Protein AF-A0A2U3RMS3-F1 (afdb_monomer)

Foldseek 3Di:
DVVLVVVLVVLLVVVLAAEADDDDPVCVVQDPDDSVVVVVVLSVVSNVCSVPDPDRYDYDDDDDDDPVPD

Radius of gyration: 13.35 Å; Cα contacts (8 Å, |Δi|>4): 48; chains: 1; bounding box: 31×24×34 Å

Organism: Orientia tsutsugamushi (NCBI:txid784)

Structure (mmCIF, N/CA/C/O backbone):
data_AF-A0A2U3RMS3-F1
#
_entry.id   AF-A0A2U3RMS3-F1
#
loop_
_atom_site.group_PDB
_atom_site.id
_atom_site.type_symbol
_atom_site.label_atom_id
_atom_site.label_alt_id
_atom_site.label_comp_id
_atom_site.label_asym_id
_atom_site.label_entity_id
_atom_site.label_seq_id
_atom_site.pdbx_PDB_ins_code
_atom_site.Cartn_x
_atom_site.Cartn_y
_atom_site.Cartn_z
_atom_site.occupancy
_atom_site.B_iso_or_equiv
_atom_site.auth_seq_id
_atom_site.auth_comp_id
_atom_site.auth_asym_id
_atom_site.auth_atom_id
_atom_site.pdbx_PDB_model_num
ATOM 1 N N . MET A 1 1 ? 10.365 3.880 -1.964 1.00 61.59 1 MET A N 1
ATOM 2 C CA . MET A 1 1 ? 9.178 3.043 -1.675 1.00 61.59 1 MET A CA 1
ATOM 3 C C . MET A 1 1 ? 8.936 2.772 -0.192 1.00 61.59 1 MET A C 1
ATOM 5 O O . MET A 1 1 ? 7.787 2.851 0.216 1.00 61.59 1 MET A O 1
ATOM 9 N N . LYS A 1 2 ? 9.961 2.442 0.612 1.00 67.31 2 LYS A N 1
ATOM 10 C CA . LYS A 1 2 ? 9.772 2.096 2.034 1.00 67.31 2 LYS A CA 1
ATOM 11 C C . LYS A 1 2 ? 9.044 3.198 2.813 1.00 67.31 2 LYS A C 1
ATOM 13 O O . LYS A 1 2 ? 8.071 2.892 3.485 1.00 67.31 2 LYS A O 1
ATOM 18 N N . ASP A 1 3 ? 9.425 4.459 2.607 1.00 75.50 3 ASP A N 1
ATOM 19 C CA . ASP A 1 3 ? 8.766 5.611 3.244 1.00 75.50 3 ASP A CA 1
ATOM 20 C C . ASP A 1 3 ? 7.306 5.765 2.807 1.00 75.50 3 ASP A C 1
ATOM 22 O O . ASP A 1 3 ? 6.427 5.959 3.636 1.00 75.50 3 ASP A O 1
ATOM 26 N N . THR A 1 4 ? 7.018 5.586 1.515 1.00 76.94 4 THR A N 1
ATOM 27 C CA . THR A 1 4 ? 5.650 5.660 0.984 1.00 76.94 4 THR A CA 1
ATOM 28 C C . THR A 1 4 ? 4.756 4.554 1.538 1.00 76.94 4 THR A C 1
ATOM 30 O O . THR A 1 4 ? 3.612 4.813 1.896 1.00 76.94 4 THR A O 1
ATOM 33 N N . ILE A 1 5 ? 5.273 3.326 1.650 1.00 78.06 5 ILE A N 1
ATOM 34 C CA . ILE A 1 5 ? 4.549 2.209 2.272 1.00 78.06 5 ILE A CA 1
ATOM 35 C C . ILE A 1 5 ? 4.325 2.486 3.761 1.00 78.06 5 ILE A C 1
ATOM 37 O O . ILE A 1 5 ? 3.231 2.226 4.252 1.00 78.06 5 ILE A O 1
ATOM 41 N N . SER A 1 6 ? 5.317 3.033 4.470 1.00 83.38 6 SER A N 1
ATOM 42 C CA . SER A 1 6 ? 5.167 3.422 5.877 1.00 83.38 6 SER A CA 1
ATOM 43 C C . SER A 1 6 ? 4.060 4.462 6.058 1.00 83.38 6 SER A C 1
ATOM 45 O O . SER A 1 6 ? 3.179 4.254 6.884 1.00 83.38 6 SER A O 1
ATOM 47 N N . SER A 1 7 ? 4.027 5.515 5.233 1.00 86.19 7 SER A N 1
ATOM 48 C CA . SER A 1 7 ? 2.950 6.513 5.278 1.00 86.19 7 SER A CA 1
ATOM 49 C C . SER A 1 7 ? 1.576 5.915 4.957 1.00 86.19 7 SER A C 1
ATOM 51 O O . SER A 1 7 ? 0.582 6.284 5.571 1.00 86.19 7 SER A O 1
ATOM 53 N N . LEU A 1 8 ? 1.489 4.971 4.012 1.00 84.50 8 LEU A N 1
ATOM 54 C CA . LEU A 1 8 ? 0.226 4.290 3.698 1.00 84.50 8 LEU A CA 1
ATOM 55 C C . LEU A 1 8 ? -0.239 3.365 4.830 1.00 84.50 8 LEU A C 1
ATOM 57 O O . LEU A 1 8 ? -1.442 3.253 5.053 1.00 84.50 8 LEU A O 1
ATOM 61 N N . LYS A 1 9 ? 0.689 2.723 5.549 1.00 84.31 9 LYS A N 1
ATOM 62 C CA . LYS A 1 9 ? 0.370 1.930 6.743 1.00 84.31 9 LYS A CA 1
ATOM 63 C C . LYS A 1 9 ? -0.169 2.805 7.864 1.00 84.31 9 LYS A C 1
ATOM 65 O O . LYS A 1 9 ? -1.221 2.486 8.397 1.00 84.31 9 LYS A O 1
ATOM 70 N N . GLU A 1 10 ? 0.479 3.933 8.139 1.00 87.25 10 GLU A N 1
ATOM 71 C CA . GLU A 1 10 ? 0.014 4.906 9.133 1.00 87.25 10 GLU A CA 1
ATOM 72 C C . GLU A 1 10 ? -1.408 5.403 8.812 1.00 87.25 10 GLU A C 1
ATOM 74 O O . GLU A 1 10 ? -2.283 5.405 9.673 1.00 87.25 10 GLU A O 1
ATOM 79 N N . MET A 1 11 ? -1.685 5.720 7.539 1.00 85.88 11 MET A N 1
ATOM 80 C CA . MET A 1 11 ? -3.034 6.097 7.092 1.00 85.88 11 MET A CA 1
ATOM 81 C C . MET A 1 11 ? -4.083 4.988 7.272 1.00 85.88 11 MET A C 1
ATOM 83 O O . MET A 1 11 ? -5.267 5.290 7.421 1.00 85.88 11 MET A O 1
ATOM 87 N N . ALA A 1 12 ? -3.686 3.719 7.160 1.00 84.38 12 ALA A N 1
ATOM 88 C CA . ALA A 1 12 ? -4.581 2.584 7.354 1.00 84.38 12 ALA A CA 1
ATOM 89 C C . ALA A 1 12 ? -4.834 2.329 8.849 1.00 84.38 12 ALA A C 1
ATOM 91 O O . ALA A 1 12 ? -5.979 2.110 9.236 1.00 84.38 12 ALA A O 1
ATOM 92 N N . GLU A 1 13 ? -3.794 2.435 9.680 1.00 85.69 13 GLU A N 1
ATOM 93 C CA . GLU A 1 13 ? -3.869 2.298 11.139 1.00 85.69 13 GLU A CA 1
ATOM 94 C C . GLU A 1 13 ? -4.772 3.360 11.776 1.00 85.69 13 GLU A C 1
ATOM 96 O O . GLU A 1 13 ? -5.639 3.002 12.570 1.00 85.69 13 GLU A O 1
ATOM 101 N N . ASP A 1 14 ? -4.656 4.631 11.365 1.00 86.38 14 ASP A N 1
ATOM 102 C CA . ASP A 1 14 ? -5.537 5.736 11.804 1.00 86.38 14 ASP A CA 1
ATOM 103 C C . ASP A 1 14 ? -7.029 5.428 11.588 1.00 86.38 14 ASP A C 1
ATOM 105 O O . ASP A 1 14 ? -7.900 5.902 12.316 1.00 86.38 14 ASP A O 1
ATOM 109 N N . ARG A 1 15 ? -7.326 4.590 10.593 1.00 83.75 15 ARG A N 1
ATOM 110 C CA . ARG A 1 15 ? -8.683 4.222 10.184 1.00 83.75 15 ARG A CA 1
ATOM 111 C C . ARG A 1 15 ? -9.103 2.827 10.630 1.00 83.75 15 ARG A C 1
ATOM 113 O O . ARG A 1 15 ? -10.147 2.358 10.185 1.00 83.75 15 ARG A O 1
ATOM 120 N N . GLU A 1 16 ? -8.295 2.160 11.453 1.00 84.12 16 GLU A N 1
ATOM 121 C CA . GLU A 1 16 ? -8.505 0.769 11.877 1.00 84.12 16 GLU A CA 1
ATOM 122 C C . GLU A 1 16 ? -8.659 -0.204 10.686 1.00 84.12 16 GLU A C 1
ATOM 124 O O . GLU A 1 16 ? -9.368 -1.211 10.748 1.00 84.12 16 GLU A O 1
ATOM 129 N N . ILE A 1 17 ? -7.982 0.096 9.572 1.00 85.44 17 ILE A N 1
ATOM 130 C CA . ILE A 1 17 ? -7.957 -0.727 8.363 1.00 85.44 17 ILE A CA 1
ATOM 131 C C . ILE A 1 17 ? -6.717 -1.620 8.399 1.00 85.44 17 ILE A C 1
ATOM 133 O O . ILE A 1 17 ? -5.581 -1.150 8.411 1.00 85.44 17 ILE A O 1
ATOM 137 N N . SER A 1 18 ? -6.926 -2.931 8.321 1.00 82.69 18 SER A N 1
ATOM 138 C CA . SER A 1 18 ? -5.853 -3.890 8.084 1.00 82.69 18 SER A CA 1
ATOM 139 C C . SER A 1 18 ? -5.359 -3.776 6.639 1.00 82.69 18 SER A C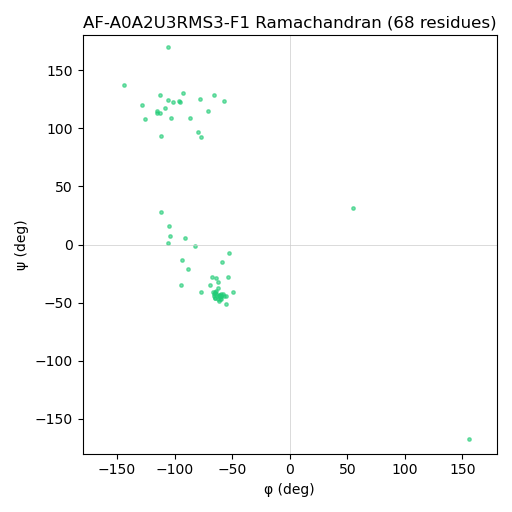 1
ATOM 141 O O . SER A 1 18 ? -6.107 -4.047 5.695 1.00 82.69 18 SER A O 1
ATOM 143 N N . LEU A 1 19 ? -4.103 -3.355 6.461 1.00 80.06 19 LEU A N 1
ATOM 144 C CA . LEU A 1 19 ? -3.442 -3.278 5.159 1.00 80.06 19 LEU A CA 1
ATOM 145 C C . LEU A 1 19 ? -2.464 -4.444 4.990 1.00 80.06 19 LEU A C 1
ATOM 147 O O . LEU A 1 19 ? -1.384 -4.458 5.586 1.00 80.06 19 LEU A O 1
ATOM 151 N N . SER A 1 20 ? -2.815 -5.388 4.118 1.00 78.19 20 SER A N 1
ATOM 152 C CA . SER A 1 20 ? -1.909 -6.445 3.671 1.00 78.19 20 SER A CA 1
ATOM 153 C C . SER A 1 20 ? -1.268 -6.042 2.347 1.00 78.19 20 SER A C 1
ATOM 155 O O . SER A 1 20 ? -1.952 -5.739 1.365 1.00 78.19 20 SER A O 1
ATOM 157 N N . TYR A 1 21 ? 0.063 -6.026 2.317 1.00 69.62 21 TYR A N 1
ATOM 158 C CA . TYR A 1 21 ? 0.838 -5.668 1.135 1.00 69.62 21 TYR A CA 1
ATOM 159 C C . TYR A 1 21 ? 1.817 -6.792 0.822 1.00 69.62 21 TYR A C 1
ATOM 161 O O . TYR A 1 21 ? 2.801 -6.978 1.537 1.00 69.62 21 TYR A O 1
ATOM 169 N N . ASN A 1 22 ? 1.541 -7.538 -0.248 1.00 67.00 22 ASN A N 1
ATOM 170 C CA . ASN A 1 22 ? 2.416 -8.601 -0.725 1.00 67.00 22 ASN A CA 1
ATOM 171 C C . ASN A 1 22 ? 3.021 -8.199 -2.068 1.00 67.00 22 ASN A C 1
ATOM 173 O O . ASN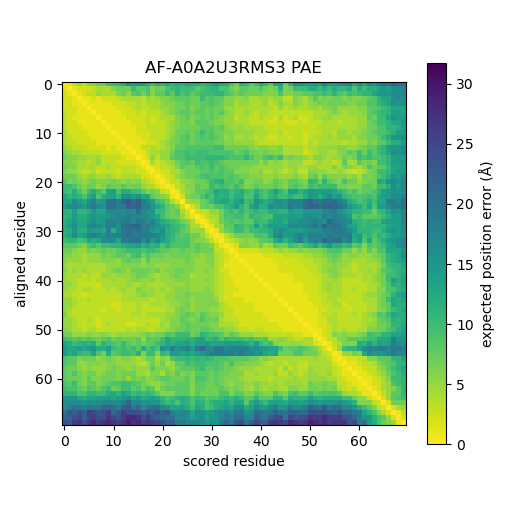 A 1 22 ? 2.433 -8.411 -3.132 1.00 67.00 22 ASN A O 1
ATOM 177 N N . VAL A 1 23 ? 4.205 -7.603 -1.998 1.00 62.56 23 VAL A N 1
ATOM 178 C CA . VAL A 1 23 ? 5.026 -7.290 -3.161 1.00 62.56 23 VAL A CA 1
ATOM 179 C C . VAL A 1 23 ? 6.270 -8.144 -3.108 1.00 62.56 23 VAL A C 1
ATOM 181 O O . VAL A 1 23 ? 6.9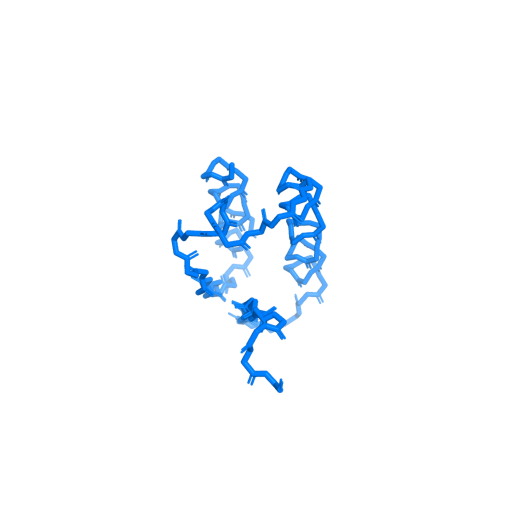53 -8.173 -2.092 1.00 62.56 23 VAL A O 1
ATOM 184 N N . GLN A 1 24 ? 6.561 -8.838 -4.209 1.00 59.16 24 GLN A N 1
ATOM 185 C CA . GLN A 1 24 ? 7.859 -9.479 -4.373 1.00 59.16 24 GLN A CA 1
ATOM 186 C C . GLN A 1 24 ? 8.933 -8.395 -4.243 1.00 59.16 24 GLN A C 1
ATOM 188 O O . GLN A 1 24 ? 8.897 -7.419 -4.994 1.00 59.16 24 GLN A O 1
ATOM 193 N N . ASP A 1 25 ? 9.870 -8.574 -3.307 1.00 57.06 25 ASP A N 1
ATOM 194 C CA . ASP A 1 25 ? 10.921 -7.612 -2.925 1.00 57.06 25 ASP A CA 1
ATOM 195 C C . ASP A 1 25 ? 11.775 -7.082 -4.096 1.00 57.06 25 ASP A C 1
ATOM 197 O O . ASP A 1 25 ? 12.528 -6.125 -3.941 1.00 57.06 25 ASP A O 1
ATOM 201 N N . ASN A 1 26 ? 11.604 -7.641 -5.295 1.00 56.94 26 ASN A N 1
ATOM 202 C CA . ASN A 1 26 ? 12.412 -7.392 -6.474 1.00 56.94 26 ASN A CA 1
ATOM 203 C C . ASN A 1 26 ? 11.696 -6.654 -7.619 1.00 56.94 26 ASN A C 1
ATOM 205 O O . ASN A 1 26 ? 12.083 -6.816 -8.771 1.00 56.94 26 ASN A O 1
ATOM 209 N N . ILE A 1 27 ? 10.684 -5.811 -7.354 1.00 61.00 27 ILE A N 1
ATOM 210 C CA . ILE A 1 27 ? 10.050 -4.986 -8.414 1.00 61.00 27 ILE A CA 1
ATOM 211 C C . ILE A 1 27 ? 11.096 -4.239 -9.260 1.00 61.00 27 ILE A C 1
ATOM 213 O O . ILE A 1 27 ? 10.959 -4.193 -10.479 1.00 61.00 27 ILE A O 1
ATOM 217 N N . ASN A 1 28 ? 12.145 -3.694 -8.638 1.00 56.88 28 ASN A N 1
ATOM 218 C CA . ASN A 1 28 ? 13.198 -2.964 -9.354 1.00 56.88 28 ASN A CA 1
ATOM 219 C C . ASN A 1 28 ? 14.050 -3.857 -10.270 1.00 56.88 28 ASN A C 1
ATOM 221 O O . ASN A 1 28 ? 14.543 -3.372 -11.281 1.00 56.88 28 ASN A O 1
ATOM 225 N N . ASP A 1 29 ? 14.189 -5.140 -9.940 1.00 57.94 29 ASP A N 1
ATOM 226 C CA . ASP A 1 29 ? 14.950 -6.110 -10.735 1.00 57.94 29 ASP A CA 1
ATOM 227 C C . ASP A 1 29 ? 14.083 -6.781 -11.813 1.00 57.94 29 ASP A C 1
ATOM 229 O O . ASP A 1 29 ? 14.602 -7.321 -12.787 1.00 57.94 29 ASP A O 1
ATOM 233 N N . ILE A 1 30 ? 12.755 -6.772 -11.641 1.00 58.94 30 ILE A N 1
ATOM 234 C CA . ILE A 1 30 ? 11.795 -7.412 -12.554 1.00 58.94 30 ILE A CA 1
ATOM 235 C C . ILE A 1 30 ? 11.260 -6.412 -13.593 1.00 58.94 30 ILE A C 1
ATOM 237 O O . ILE A 1 30 ? 10.987 -6.786 -14.734 1.00 58.94 30 ILE A O 1
ATOM 241 N N . VAL A 1 31 ? 11.084 -5.140 -13.226 1.00 60.97 31 VAL A N 1
ATOM 242 C CA . VAL A 1 31 ? 10.485 -4.131 -14.110 1.00 60.97 31 VAL A CA 1
ATOM 243 C C . VAL A 1 31 ? 11.548 -3.495 -15.002 1.00 60.97 31 VAL A C 1
ATOM 245 O O . VAL A 1 31 ? 12.334 -2.660 -14.566 1.00 60.97 31 VAL A O 1
ATOM 248 N N . ILE A 1 32 ? 11.511 -3.826 -16.293 1.00 60.59 32 ILE A N 1
ATOM 249 C CA . ILE A 1 32 ? 12.209 -3.064 -17.336 1.00 60.59 32 ILE A CA 1
ATOM 250 C C . ILE A 1 32 ? 11.350 -1.8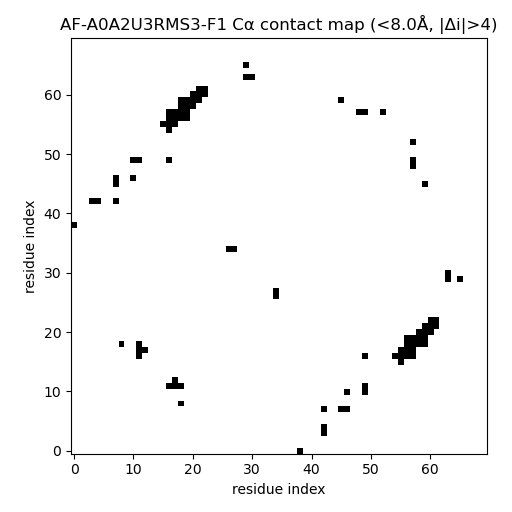32 -17.661 1.00 60.59 32 ILE A C 1
ATOM 252 O O . ILE A 1 32 ? 10.375 -1.928 -18.406 1.00 60.59 32 ILE A O 1
ATOM 256 N N . GLY A 1 33 ? 11.671 -0.683 -17.064 1.00 67.00 33 GLY A N 1
ATOM 257 C CA . GLY A 1 33 ? 10.917 0.565 -17.232 1.00 67.00 33 GLY A CA 1
ATOM 258 C C . GLY A 1 33 ? 11.094 1.532 -16.059 1.00 67.00 33 GLY A C 1
ATOM 259 O O . GLY A 1 33 ? 11.973 1.348 -15.221 1.00 67.00 33 GLY A O 1
ATOM 260 N N . ASP A 1 34 ? 10.253 2.568 -15.992 1.00 73.75 34 ASP A N 1
ATOM 261 C CA . ASP A 1 34 ? 10.274 3.543 -14.894 1.00 73.75 34 ASP A CA 1
ATOM 262 C C . ASP A 1 34 ? 9.611 2.956 -13.634 1.00 73.75 34 ASP A C 1
ATOM 264 O O . ASP A 1 34 ? 8.391 3.003 -13.440 1.00 73.75 34 ASP A O 1
ATOM 268 N N . SER A 1 35 ? 10.438 2.360 -12.776 1.00 74.25 35 SER A N 1
ATOM 269 C CA . SER A 1 35 ? 10.001 1.789 -11.504 1.00 74.25 35 SER A CA 1
ATOM 270 C C . SER A 1 35 ? 9.451 2.850 -10.549 1.00 74.25 35 SER A C 1
ATOM 272 O O . SER A 1 35 ? 8.549 2.539 -9.773 1.00 74.25 35 SER A O 1
ATOM 274 N N . CYS A 1 36 ? 9.903 4.106 -10.628 1.00 76.06 36 CYS A N 1
ATOM 275 C CA . CYS A 1 36 ? 9.359 5.204 -9.830 1.00 76.06 36 CYS A CA 1
ATOM 276 C C . CYS A 1 36 ? 7.909 5.505 -10.227 1.00 76.06 36 CYS A C 1
ATOM 278 O O . CYS A 1 36 ? 7.057 5.646 -9.350 1.00 76.06 36 CYS A O 1
ATOM 280 N N . LEU A 1 37 ? 7.599 5.519 -11.526 1.00 80.81 37 LEU A N 1
ATOM 281 C CA . LEU A 1 37 ? 6.231 5.714 -12.010 1.00 80.81 37 LEU A CA 1
ATOM 282 C C . LEU A 1 37 ? 5.292 4.597 -11.532 1.00 80.81 37 LEU A C 1
ATOM 284 O O . LEU A 1 37 ? 4.194 4.875 -11.047 1.00 80.81 37 LEU A O 1
ATOM 288 N N . LEU A 1 38 ? 5.731 3.336 -11.613 1.00 79.50 38 LEU A N 1
ATOM 289 C CA . LEU A 1 38 ? 4.952 2.200 -11.110 1.00 79.50 38 LEU A CA 1
ATOM 290 C C . LEU A 1 38 ? 4.671 2.341 -9.604 1.00 79.50 38 LEU A C 1
ATOM 292 O O . LEU A 1 38 ? 3.547 2.119 -9.153 1.00 79.50 38 LEU A O 1
ATOM 296 N N . GLN A 1 39 ? 5.674 2.767 -8.829 1.00 77.75 39 GLN A N 1
ATOM 297 C CA . GLN A 1 39 ? 5.526 3.029 -7.396 1.00 77.75 39 GLN A CA 1
ATOM 298 C C . GLN A 1 39 ? 4.511 4.140 -7.117 1.00 77.75 39 GLN A C 1
ATOM 300 O O . GLN A 1 39 ? 3.678 3.991 -6.220 1.00 77.75 39 GLN A O 1
ATOM 305 N N . THR A 1 40 ? 4.540 5.235 -7.882 1.00 83.31 40 THR A N 1
ATOM 306 C CA . THR A 1 40 ? 3.568 6.330 -7.755 1.00 83.31 40 THR A CA 1
ATOM 307 C C . THR A 1 40 ? 2.146 5.848 -8.022 1.00 83.31 40 THR A C 1
ATOM 309 O O . THR A 1 40 ? 1.257 6.121 -7.214 1.00 83.31 40 THR A O 1
ATOM 312 N N . ILE A 1 41 ? 1.932 5.086 -9.098 1.00 83.38 41 ILE A N 1
ATOM 313 C CA . ILE A 1 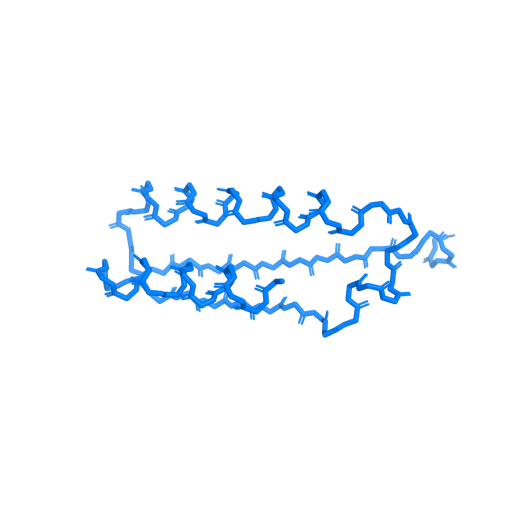41 ? 0.609 4.557 -9.458 1.00 83.38 41 ILE A CA 1
ATOM 314 C C . ILE A 1 41 ? 0.076 3.642 -8.351 1.00 83.38 41 ILE A C 1
ATOM 316 O O . ILE A 1 41 ? -1.051 3.821 -7.888 1.00 83.38 41 ILE A O 1
ATOM 320 N N . LEU A 1 42 ? 0.894 2.697 -7.877 1.00 83.81 42 LEU A N 1
ATOM 321 C CA . LEU A 1 42 ? 0.507 1.793 -6.791 1.00 83.81 42 LEU A CA 1
ATOM 322 C C . LEU A 1 42 ? 0.170 2.570 -5.515 1.00 83.81 42 LEU A C 1
ATOM 324 O O . LEU A 1 42 ? -0.863 2.328 -4.899 1.00 83.81 42 LEU A O 1
ATOM 328 N N . SER A 1 43 ? 0.987 3.556 -5.153 1.00 83.69 43 SER A N 1
ATOM 329 C CA . SER A 1 43 ? 0.773 4.346 -3.937 1.00 83.69 43 SER A CA 1
ATOM 330 C C . SER A 1 43 ? -0.528 5.148 -3.986 1.00 83.69 43 SER A C 1
ATOM 332 O O . SER A 1 43 ? -1.256 5.217 -2.995 1.00 83.69 43 SER A O 1
ATOM 334 N N . GLN A 1 44 ? -0.858 5.718 -5.148 1.00 86.88 44 GLN A N 1
ATOM 335 C CA . GLN A 1 44 ? -2.123 6.421 -5.351 1.00 86.88 44 GLN A CA 1
ATOM 336 C C . GLN A 1 44 ? -3.320 5.475 -5.235 1.00 86.88 44 GLN A C 1
ATOM 338 O O . GLN A 1 44 ? -4.269 5.794 -4.521 1.00 86.88 44 GLN A O 1
ATOM 343 N N . LEU A 1 45 ? -3.266 4.299 -5.869 1.00 86.44 45 LEU A N 1
ATOM 344 C CA . LEU A 1 45 ? -4.344 3.306 -5.804 1.00 86.44 45 LEU A CA 1
ATOM 345 C C . LEU A 1 45 ? -4.612 2.841 -4.368 1.00 86.44 45 LEU A C 1
ATOM 347 O O . LEU A 1 45 ? -5.766 2.802 -3.941 1.00 86.44 45 LEU A O 1
ATOM 351 N N . ILE A 1 46 ? -3.556 2.558 -3.602 1.00 85.19 46 ILE A N 1
ATOM 352 C CA . ILE A 1 46 ? -3.668 2.142 -2.198 1.00 85.19 46 ILE A CA 1
ATOM 353 C C . ILE A 1 46 ? -4.232 3.281 -1.344 1.00 85.19 46 ILE A C 1
ATOM 355 O O . ILE A 1 46 ? -5.142 3.058 -0.548 1.00 85.19 46 ILE A O 1
ATOM 359 N N . SER A 1 47 ? -3.749 4.514 -1.534 1.00 86.38 47 SER A N 1
ATOM 360 C CA . SER A 1 47 ? -4.257 5.676 -0.794 1.00 86.38 47 SER A CA 1
ATOM 361 C C . SER A 1 47 ? -5.745 5.903 -1.052 1.00 86.38 47 SER A C 1
ATOM 363 O O . SER A 1 47 ? -6.504 6.149 -0.114 1.00 86.38 47 SER A O 1
ATOM 365 N N . VAL A 1 48 ? -6.182 5.795 -2.311 1.00 86.12 48 VAL A N 1
ATOM 366 C CA . VAL A 1 48 ? -7.601 5.899 -2.666 1.00 86.12 48 VAL A CA 1
ATOM 367 C C . VAL A 1 48 ? -8.390 4.776 -2.007 1.00 86.12 48 VAL A C 1
ATOM 369 O O . VAL A 1 48 ? -9.400 5.072 -1.374 1.00 86.12 48 VAL A O 1
ATOM 372 N N . ALA A 1 49 ? -7.914 3.529 -2.084 1.00 84.81 49 ALA A N 1
ATOM 373 C CA . ALA A 1 49 ? -8.568 2.387 -1.455 1.00 84.81 49 ALA A CA 1
ATOM 374 C C . ALA A 1 49 ? -8.770 2.621 0.047 1.00 84.81 49 ALA A C 1
ATOM 376 O O . ALA A 1 49 ? -9.903 2.565 0.501 1.00 84.81 49 ALA A O 1
ATOM 377 N N . ILE A 1 50 ? -7.729 3.005 0.792 1.00 84.50 50 ILE A N 1
ATOM 378 C CA . ILE A 1 50 ? -7.823 3.338 2.227 1.00 84.50 50 ILE A CA 1
ATOM 379 C C . ILE A 1 50 ? -8.829 4.472 2.481 1.00 84.50 50 ILE A C 1
ATOM 381 O O . ILE A 1 50 ? -9.622 4.417 3.422 1.00 84.50 50 ILE A O 1
ATOM 385 N N . ARG A 1 51 ? -8.822 5.521 1.646 1.00 84.50 51 ARG A N 1
ATOM 386 C CA . ARG A 1 51 ? -9.697 6.689 1.836 1.00 84.50 51 ARG A CA 1
ATOM 387 C C . ARG A 1 51 ? -11.173 6.365 1.655 1.00 84.50 51 ARG A C 1
ATOM 389 O O . ARG A 1 51 ? -11.993 6.914 2.392 1.00 84.50 51 ARG A O 1
ATOM 396 N N . VAL A 1 52 ? -11.502 5.544 0.661 1.00 83.50 52 VAL A N 1
ATOM 397 C CA . VAL A 1 52 ? -12.892 5.220 0.312 1.00 83.50 52 VAL A CA 1
ATOM 398 C C . VAL A 1 52 ? -13.397 3.954 0.996 1.00 83.50 52 VAL A C 1
ATOM 400 O O . VAL A 1 52 ? -14.607 3.718 0.987 1.00 83.50 52 VAL A O 1
ATOM 403 N N . ASN A 1 53 ? -12.506 3.142 1.579 1.00 77.38 53 ASN A N 1
ATOM 404 C CA . ASN A 1 53 ? -12.910 1.921 2.257 1.00 77.38 53 ASN A CA 1
ATOM 405 C C . ASN A 1 53 ? -13.750 2.255 3.492 1.00 77.38 53 ASN A C 1
ATOM 407 O O . ASN A 1 53 ? -13.366 3.065 4.333 1.00 77.38 53 ASN A O 1
ATOM 411 N N . LYS A 1 54 ? -14.917 1.617 3.570 1.00 73.44 54 LYS A N 1
ATOM 412 C CA . LYS A 1 54 ? -15.821 1.645 4.728 1.00 73.44 54 LYS A CA 1
ATOM 413 C C . LYS A 1 54 ? -15.789 0.332 5.522 1.00 73.44 54 LYS A C 1
ATOM 415 O O . LYS A 1 54 ? -16.559 0.165 6.458 1.00 73.44 54 LYS A O 1
ATOM 420 N N . SER A 1 55 ? -14.964 -0.613 5.084 1.00 72.62 55 SER A N 1
ATOM 421 C CA . SER A 1 55 ? -14.683 -1.906 5.698 1.00 72.62 55 SER A CA 1
ATOM 422 C C . SER A 1 55 ? -13.303 -1.885 6.362 1.00 72.62 55 SER A C 1
ATOM 424 O O . SER A 1 55 ? -12.520 -0.959 6.157 1.00 72.62 55 SER A O 1
ATOM 426 N N . CYS A 1 56 ? -12.992 -2.927 7.132 1.00 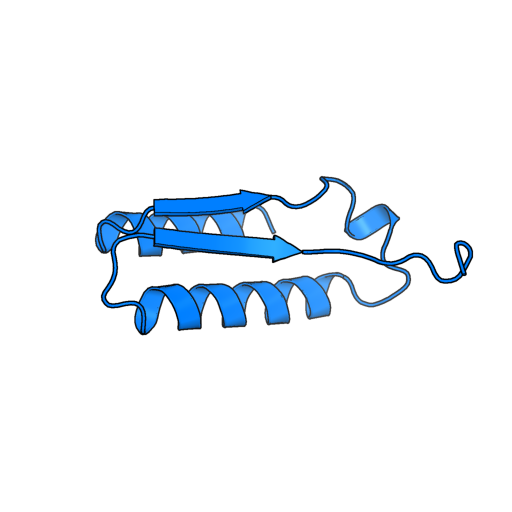75.00 56 CYS A N 1
ATOM 427 C CA . CYS A 1 56 ? -11.811 -2.985 7.994 1.00 75.00 56 CYS A CA 1
ATOM 428 C C . CYS A 1 56 ? -10.567 -3.590 7.315 1.00 75.00 56 CYS A C 1
ATOM 430 O O . CYS A 1 56 ? -9.568 -3.817 7.991 1.00 75.00 56 CYS A O 1
ATOM 432 N N . GLN A 1 57 ? -10.602 -3.903 6.011 1.00 79.50 57 GLN A N 1
ATOM 433 C CA . GLN A 1 57 ? -9.489 -4.581 5.330 1.00 79.50 57 GLN A CA 1
ATOM 434 C C . GLN A 1 57 ? -9.2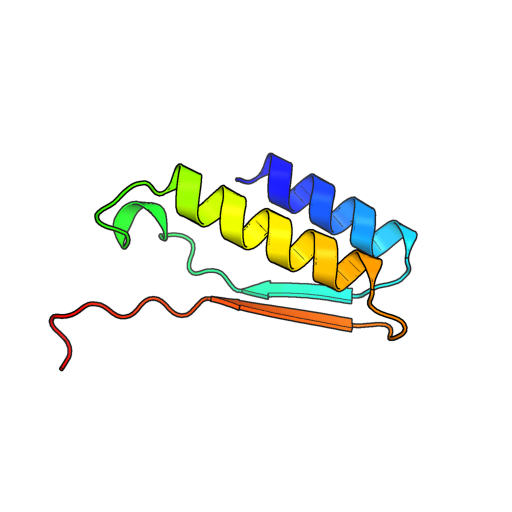84 -4.112 3.884 1.00 79.50 57 GLN A C 1
ATOM 436 O O . GLN A 1 57 ? -10.242 -3.953 3.124 1.00 79.50 57 GLN A O 1
ATOM 441 N N . VAL A 1 58 ? -8.016 -3.922 3.506 1.00 79.94 58 VAL A N 1
ATOM 442 C CA . VAL A 1 58 ? -7.545 -3.688 2.133 1.00 79.94 58 VAL A CA 1
ATOM 443 C C . VAL A 1 58 ? -6.413 -4.673 1.833 1.00 79.94 58 VAL A C 1
ATOM 445 O O . VAL A 1 58 ? -5.363 -4.627 2.473 1.00 79.94 58 VAL A O 1
ATOM 448 N N . ASP A 1 59 ? -6.599 -5.517 0.817 1.00 77.62 59 ASP A N 1
ATOM 449 C CA . ASP A 1 59 ? -5.558 -6.414 0.304 1.00 77.62 59 ASP A CA 1
ATOM 450 C C . ASP A 1 59 ? -5.017 -5.904 -1.033 1.00 77.62 59 ASP A C 1
ATOM 452 O O . ASP A 1 59 ? -5.763 -5.710 -1.997 1.00 77.62 59 ASP A O 1
ATOM 456 N N . VAL A 1 60 ? -3.701 -5.707 -1.106 1.00 74.25 60 VAL A N 1
ATOM 457 C CA . VAL A 1 60 ? -3.018 -5.235 -2.314 1.00 74.25 60 VAL A CA 1
ATOM 458 C C . VAL A 1 60 ? -2.138 -6.352 -2.857 1.00 74.25 60 VAL A C 1
ATOM 460 O O . VAL A 1 60 ? -1.136 -6.729 -2.246 1.00 74.25 60 VAL A O 1
ATOM 463 N N . ILE A 1 61 ? -2.501 -6.867 -4.033 1.00 73.06 61 ILE A N 1
ATOM 464 C CA . ILE A 1 61 ? -1.770 -7.937 -4.718 1.00 73.06 61 ILE A CA 1
ATOM 465 C C . ILE A 1 61 ? -1.213 -7.387 -6.029 1.00 73.06 61 ILE A C 1
ATOM 467 O O . ILE A 1 61 ? -1.965 -7.095 -6.958 1.00 73.06 61 ILE A O 1
ATOM 471 N N . VAL A 1 62 ? 0.112 -7.292 -6.126 1.00 70.44 62 VAL A N 1
ATOM 472 C CA . VAL A 1 62 ? 0.802 -6.916 -7.367 1.00 70.44 62 VAL A CA 1
ATOM 473 C C . VAL A 1 62 ? 1.356 -8.177 -8.019 1.00 70.44 62 VAL A C 1
ATOM 475 O O . VAL A 1 62 ? 2.134 -8.908 -7.409 1.00 70.44 62 VAL A O 1
ATOM 478 N N . ARG A 1 63 ? 0.958 -8.443 -9.266 1.00 7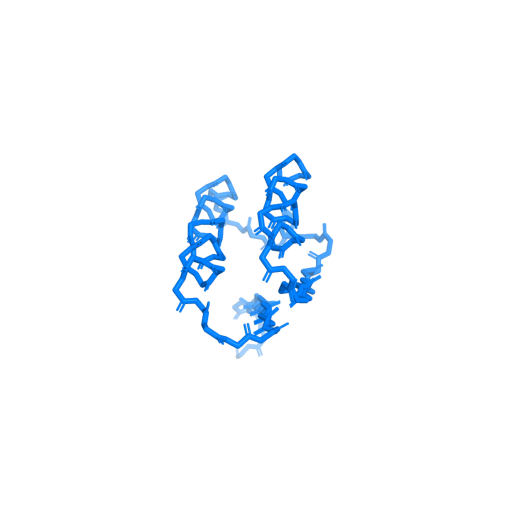0.81 63 ARG A N 1
ATOM 479 C CA . ARG A 1 63 ? 1.471 -9.561 -10.069 1.00 70.81 63 ARG A CA 1
ATOM 480 C C . ARG A 1 63 ? 2.214 -9.009 -11.277 1.00 70.81 63 ARG A C 1
ATOM 482 O O . ARG A 1 63 ? 1.605 -8.372 -12.132 1.00 70.81 63 ARG A O 1
ATOM 489 N N . LEU A 1 64 ? 3.520 -9.250 -11.333 1.00 66.50 64 LEU A N 1
ATOM 490 C CA . LEU A 1 64 ? 4.347 -8.931 -12.493 1.00 66.50 64 LEU A CA 1
ATOM 491 C C . LEU A 1 64 ? 4.418 -10.159 -13.403 1.00 66.50 64 LEU A C 1
ATOM 493 O O . LEU A 1 64 ? 4.696 -11.263 -12.939 1.00 66.50 64 LEU A O 1
ATOM 497 N N . PHE A 1 65 ? 4.161 -9.966 -14.694 1.00 60.00 65 PHE A N 1
ATOM 498 C CA . PHE A 1 65 ? 4.275 -11.019 -15.698 1.00 60.00 65 PHE A CA 1
ATOM 499 C C . PHE A 1 65 ? 5.498 -10.745 -16.567 1.00 60.00 65 PHE A C 1
ATOM 501 O O . PHE A 1 65 ? 5.553 -9.736 -17.269 1.00 60.00 65 PHE A O 1
ATOM 508 N N . ASN A 1 66 ? 6.472 -11.655 -16.544 1.00 57.78 66 ASN A N 1
ATOM 509 C CA . ASN A 1 66 ? 7.571 -11.621 -17.498 1.00 57.78 66 ASN A CA 1
ATOM 510 C C . ASN A 1 66 ? 7.085 -12.182 -18.835 1.00 57.78 66 ASN A C 1
ATOM 512 O O . ASN A 1 66 ? 6.600 -13.309 -18.910 1.00 57.78 66 ASN A O 1
ATOM 516 N N . ARG A 1 67 ? 7.253 -11.395 -19.902 1.00 49.84 67 ARG A N 1
ATOM 517 C CA . ARG A 1 67 ? 6.804 -11.719 -21.268 1.00 49.84 67 ARG A CA 1
ATOM 518 C C . ARG A 1 67 ? 7.409 -13.014 -21.839 1.00 49.84 67 ARG A C 1
ATOM 520 O O . ARG A 1 67 ? 6.896 -13.530 -22.816 1.00 49.84 67 ARG A O 1
ATOM 527 N N . TRP A 1 68 ? 8.473 -13.539 -21.232 1.00 50.88 68 TRP A N 1
ATOM 528 C CA . TRP A 1 68 ? 9.158 -14.773 -21.643 1.00 50.88 68 TRP A CA 1
ATOM 529 C C . TRP A 1 68 ? 8.501 -16.072 -21.145 1.00 50.88 68 TRP A C 1
ATOM 531 O O . TRP A 1 68 ? 9.009 -17.150 -21.433 1.00 50.88 68 TRP A O 1
ATOM 541 N N . LEU A 1 69 ? 7.410 -15.985 -20.379 1.00 51.62 69 LEU A N 1
ATOM 542 C CA . LEU A 1 69 ? 6.691 -17.135 -19.812 1.00 51.62 69 LEU A CA 1
ATOM 543 C C . LEU A 1 69 ? 5.366 -17.454 -20.534 1.00 51.62 69 LEU A C 1
ATOM 545 O O . LEU A 1 69 ? 4.541 -18.175 -19.974 1.00 51.62 69 LEU A O 1
ATOM 549 N N . MET A 1 70 ? 5.152 -16.929 -21.747 1.00 42.12 70 MET A N 1
ATOM 550 C CA . MET A 1 70 ? 3.955 -17.182 -22.560 1.00 42.12 70 MET A CA 1
ATOM 551 C C . MET A 1 70 ? 4.308 -17.728 -23.940 1.00 42.12 70 MET A C 1
ATOM 553 O O . MET A 1 70 ? 5.311 -17.247 -24.513 1.00 42.12 70 MET A O 1
#

pLDDT: mean 74.07, std 11.4, range [42.12, 87.25]

Solvent-accessible surface area (backbone atoms only — not comparable to full-atom values): 4458 Å² total; per-residue (Å²): 107,70,66,59,53,50,55,52,48,52,62,20,54,80,66,64,26,48,75,49,78,56,65,71,94,47,56,76,82,69,50,90,67,66,55,67,58,55,49,52,52,52,51,51,54,53,51,50,49,61,72,70,51,90,62,56,68,48,81,49,81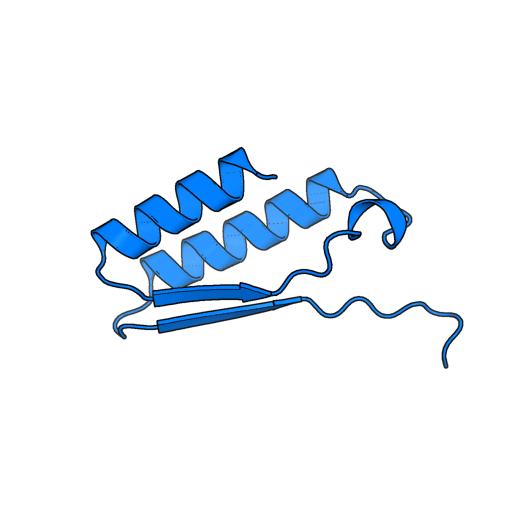,67,84,87,81,66,81,88,80,114

InterPro domains:
  IPR036890 Histidine kinase/HSP90-like ATPase superfamily [G3DSA:3.30.565.10] (1-67)

Nearest PDB structures (foldseek):
  3gie-assembly1_A  TM=7.175E-01  e=2.143E+00  Bacillus subtilis
  3gie-assembly1_B  TM=7.173E-01  e=3.402E+00  Bacillus subtilis
  3gig-assembly1_A  TM=6.683E-01  e=2.445E+00  Bacillus subtilis
  3gig-assembly1_B  TM=6.321E-01  e=3.184E+00  Bacillus subtilis
  7ssi-assembly1_B  TM=6.917E-01  e=5.056E+00  Bacillus subtilis subsp. subtilis str. 168

Mean predicted aligned error: 7.84 Å

Secondary structure (DSSP, 8-state):
-HHHHHHHHHHHHTTT-EEEEE--TTHHHH--S-HHHHHHHHHHHHHHHHHH--SSEEEEE-----GGG-

Sequence (70 aa):
MKDTISSLKEMAEDREISLSYNVQDNINDIVIGDSCLLQTILSQLISVAIRVNKSCQVDVIVRLFNRWLM